Protein AF-A0AAP3BFM1-F1 (afdb_monomer_lite)

Secondary structure (DSSP, 8-state):
------------HHHHHHHHHHHS-HHHHHHHHHHHHHHHHHHHHHHHHHHHHHHHHHHHHHHHHHHHHT--PPPGGGTT-

Radius of gyration: 27.96 Å; chains: 1; bounding box: 80×17×62 Å

Structure (mmCIF, N/CA/C/O backbone):
data_AF-A0AAP3BFM1-F1
#
_entry.id   AF-A0AAP3BFM1-F1
#
loop_
_atom_site.group_PDB
_atom_site.id
_atom_site.type_symbol
_atom_site.label_atom_id
_atom_site.label_alt_id
_atom_site.label_comp_id
_atom_site.label_asym_id
_atom_site.label_entity_id
_atom_site.label_seq_id
_atom_site.pdbx_PDB_ins_code
_atom_site.Cartn_x
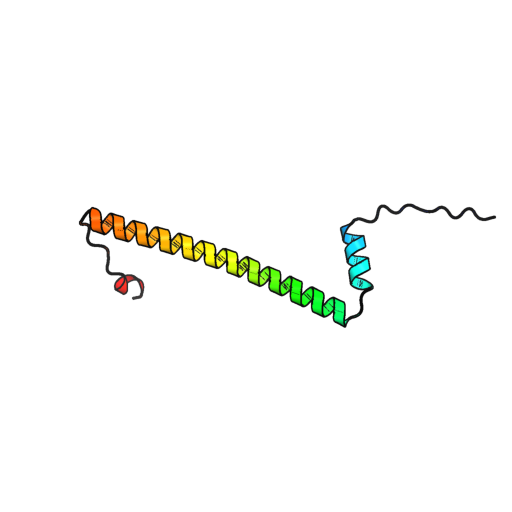_atom_site.Cartn_y
_atom_site.Cartn_z
_atom_site.occupancy
_atom_site.B_iso_or_equiv
_atom_site.auth_seq_id
_atom_site.auth_comp_id
_atom_site.auth_asym_id
_atom_site.auth_atom_id
_atom_site.pdbx_PDB_model_num
ATOM 1 N N . MET A 1 1 ? 46.450 12.067 -26.547 1.00 37.12 1 MET A N 1
ATOM 2 C CA . MET A 1 1 ? 45.794 11.286 -25.479 1.00 37.12 1 MET A CA 1
ATOM 3 C C . MET A 1 1 ? 44.908 12.241 -24.700 1.00 37.12 1 MET A C 1
ATOM 5 O O . MET A 1 1 ? 45.422 13.038 -23.928 1.00 37.12 1 MET A O 1
ATOM 9 N N . SER A 1 2 ? 43.612 12.268 -24.998 1.00 40.69 2 SER A N 1
ATOM 10 C CA . SER A 1 2 ? 42.659 13.162 -24.334 1.00 40.69 2 SER A CA 1
ATOM 11 C C . SER A 1 2 ? 42.264 12.529 -23.004 1.00 40.69 2 SER A C 1
ATOM 13 O O . SER A 1 2 ? 41.626 11.478 -22.997 1.00 40.69 2 SER A O 1
ATOM 15 N N . ASN A 1 3 ? 42.668 13.131 -21.886 1.00 49.56 3 ASN A N 1
ATOM 16 C CA . ASN A 1 3 ? 42.244 12.686 -20.563 1.00 49.56 3 ASN A CA 1
ATOM 17 C C . ASN A 1 3 ? 40.734 12.917 -20.433 1.00 49.56 3 ASN A C 1
ATOM 19 O O . ASN A 1 3 ? 40.275 14.057 -20.387 1.00 49.56 3 ASN A O 1
ATOM 23 N N . VAL A 1 4 ? 39.960 11.831 -20.408 1.00 52.88 4 VAL A N 1
ATOM 24 C CA . VAL A 1 4 ? 38.528 11.877 -20.111 1.00 52.88 4 VAL A CA 1
ATOM 25 C C . VAL A 1 4 ? 38.392 12.240 -18.636 1.00 52.88 4 VAL A C 1
ATOM 27 O O . VAL A 1 4 ? 38.652 11.421 -17.757 1.00 52.88 4 VAL A O 1
ATOM 30 N N . ALA A 1 5 ? 38.024 13.490 -18.364 1.00 48.66 5 ALA A N 1
ATOM 31 C CA . ALA A 1 5 ? 37.602 13.914 -17.041 1.00 48.66 5 ALA A CA 1
ATOM 32 C C . ALA A 1 5 ? 36.315 13.156 -16.691 1.00 48.66 5 ALA A C 1
ATOM 34 O O . ALA A 1 5 ? 35.242 13.448 -17.222 1.00 48.66 5 ALA A O 1
ATOM 35 N N . ILE A 1 6 ? 36.426 12.143 -15.829 1.00 51.78 6 ILE A N 1
ATOM 36 C CA . ILE A 1 6 ? 35.266 11.477 -15.241 1.00 51.78 6 ILE A CA 1
ATOM 37 C C . ILE A 1 6 ? 34.689 12.459 -14.223 1.00 51.78 6 ILE A C 1
ATOM 39 O O . ILE A 1 6 ? 35.084 12.493 -13.060 1.00 51.78 6 ILE A O 1
ATOM 43 N N . ASN A 1 7 ? 33.787 13.314 -14.697 1.00 54.41 7 ASN A N 1
ATOM 44 C CA . ASN A 1 7 ? 32.982 14.167 -13.841 1.00 54.41 7 ASN A CA 1
ATOM 45 C C . ASN A 1 7 ? 32.103 13.252 -12.989 1.00 54.41 7 ASN A C 1
ATOM 47 O O . ASN A 1 7 ? 31.154 12.646 -13.487 1.00 54.41 7 ASN A O 1
ATOM 51 N N . ASN A 1 8 ? 32.452 13.119 -11.713 1.00 57.06 8 ASN A N 1
ATOM 52 C CA . ASN A 1 8 ? 31.685 12.348 -10.749 1.00 57.06 8 ASN A CA 1
ATOM 53 C C . ASN A 1 8 ? 30.448 13.176 -10.370 1.00 57.06 8 ASN A C 1
ATOM 55 O O . ASN A 1 8 ? 30.442 13.908 -9.383 1.00 57.06 8 ASN A O 1
ATOM 59 N N . ILE A 1 9 ? 29.440 13.162 -11.245 1.00 63.81 9 ILE A N 1
ATOM 60 C CA . ILE A 1 9 ? 28.174 13.861 -11.033 1.00 63.81 9 ILE A CA 1
ATOM 61 C C . ILE A 1 9 ? 27.543 13.229 -9.791 1.00 63.81 9 ILE A C 1
ATOM 63 O O . ILE A 1 9 ? 27.188 12.052 -9.808 1.00 63.81 9 ILE A O 1
ATOM 67 N N . SER A 1 10 ? 27.414 13.996 -8.707 1.00 63.53 10 SER A N 1
ATOM 68 C CA . SER A 1 10 ? 26.679 13.587 -7.510 1.00 63.53 10 SER A CA 1
ATOM 69 C C . SER A 1 10 ? 25.185 13.549 -7.836 1.00 63.53 10 SER A C 1
ATOM 71 O O . SER A 1 10 ? 24.436 14.477 -7.528 1.00 63.53 10 SER A O 1
ATOM 73 N N . VAL A 1 11 ? 24.754 12.513 -8.554 1.00 68.19 11 VAL A N 1
ATOM 74 C CA . VAL A 1 11 ? 23.346 12.306 -8.885 1.00 68.19 11 VAL A CA 1
ATOM 75 C C . VAL A 1 11 ? 22.612 11.986 -7.588 1.00 68.19 11 VAL A C 1
ATOM 77 O O . VAL A 1 11 ? 22.987 11.069 -6.858 1.00 68.19 11 VAL A O 1
ATOM 80 N N . SER A 1 12 ? 21.562 12.754 -7.293 1.00 86.19 12 SER A N 1
ATOM 81 C CA . SER A 1 12 ? 20.682 12.479 -6.158 1.00 86.19 12 SER A CA 1
ATOM 82 C C . SER A 1 12 ? 20.155 11.036 -6.240 1.00 86.19 12 SER A C 1
ATOM 84 O O . SER A 1 12 ? 19.815 10.576 -7.338 1.00 86.19 12 SER A O 1
ATOM 86 N N . PRO A 1 13 ? 20.040 10.308 -5.113 1.00 88.69 13 PRO A N 1
ATOM 87 C CA . PRO A 1 13 ? 19.447 8.973 -5.101 1.00 88.69 13 PRO A CA 1
ATOM 88 C C . PRO A 1 13 ? 18.068 8.932 -5.771 1.00 88.69 13 PRO A C 1
ATOM 90 O O . PRO A 1 13 ? 17.766 7.988 -6.499 1.00 88.69 13 PRO A O 1
ATOM 93 N N . LEU A 1 14 ? 17.267 9.992 -5.607 1.00 86.81 14 LEU A N 1
ATOM 94 C CA . LEU A 1 14 ? 15.958 10.115 -6.248 1.00 86.81 14 LEU A CA 1
ATOM 95 C C . LEU A 1 14 ? 16.068 10.148 -7.777 1.00 86.81 14 LEU A C 1
ATOM 97 O O . LEU A 1 14 ? 15.369 9.408 -8.463 1.00 86.81 14 LEU A O 1
ATOM 101 N N . GLU A 1 15 ? 16.982 10.956 -8.310 1.00 88.81 15 GLU A N 1
ATOM 102 C CA . GLU A 1 15 ? 17.212 11.063 -9.756 1.00 88.81 15 GLU A CA 1
ATOM 103 C C . GLU A 1 15 ? 17.761 9.760 -10.343 1.00 88.81 15 GLU A C 1
ATOM 105 O O . GLU A 1 15 ? 17.403 9.366 -11.454 1.00 88.81 15 GLU A O 1
ATOM 110 N N . SER A 1 16 ? 18.572 9.041 -9.566 1.00 91.25 16 SER A N 1
ATOM 111 C CA . SER A 1 16 ? 19.101 7.729 -9.949 1.00 91.25 16 SER A CA 1
ATOM 112 C C . SER A 1 16 ? 17.983 6.688 -10.042 1.00 91.25 16 SER A C 1
ATOM 114 O O . SER A 1 16 ? 17.871 5.977 -11.042 1.00 91.25 16 SER A O 1
ATOM 116 N N . LEU A 1 17 ? 17.105 6.635 -9.037 1.00 90.38 17 LEU A N 1
ATOM 117 C CA . LEU A 1 17 ? 15.933 5.757 -9.035 1.00 90.38 17 LEU A CA 1
ATOM 118 C C . LEU A 1 17 ? 14.944 6.128 -10.146 1.00 90.38 17 LEU A C 1
ATOM 120 O O . LEU A 1 17 ? 14.399 5.244 -10.806 1.00 90.38 17 LEU A O 1
ATOM 124 N N . TRP A 1 18 ? 14.757 7.419 -10.417 1.00 90.88 18 TRP A N 1
ATOM 125 C CA . TRP A 1 18 ? 13.912 7.884 -11.512 1.00 90.88 18 TRP A CA 1
ATOM 126 C C . TRP A 1 18 ? 14.473 7.504 -12.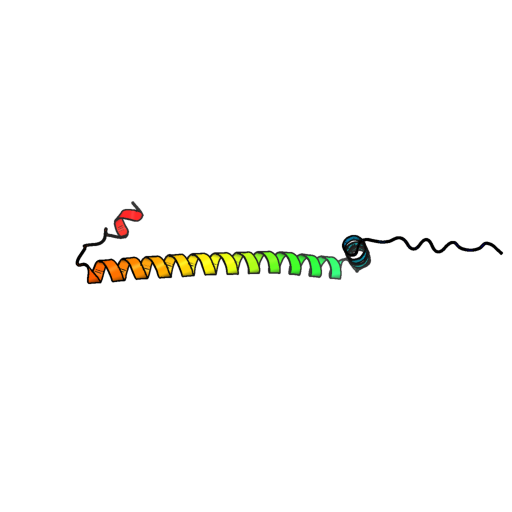885 1.00 90.88 18 TRP A C 1
ATOM 128 O O . TRP A 1 18 ? 13.732 7.055 -13.764 1.00 90.88 18 TRP A O 1
ATOM 138 N N . ALA A 1 19 ? 15.786 7.628 -13.081 1.00 92.69 19 ALA A N 1
ATOM 139 C CA . ALA A 1 19 ? 16.452 7.177 -14.297 1.00 92.69 19 ALA A CA 1
ATOM 140 C C . ALA A 1 19 ? 16.303 5.659 -14.494 1.00 92.69 19 ALA A C 1
ATOM 142 O O . ALA A 1 19 ? 15.942 5.223 -15.591 1.00 92.69 19 ALA A O 1
ATOM 143 N N . LEU A 1 20 ? 16.495 4.872 -13.428 1.00 92.31 20 LEU A N 1
ATOM 144 C CA . LEU A 1 20 ? 16.281 3.422 -13.435 1.00 92.31 20 LEU A CA 1
ATOM 145 C C . LEU A 1 20 ? 14.830 3.054 -13.742 1.00 92.31 20 LEU A C 1
ATOM 147 O O . LEU A 1 20 ? 14.587 2.127 -14.508 1.00 92.31 20 LEU A O 1
ATOM 151 N N . PHE A 1 21 ? 13.864 3.785 -13.190 1.00 93.12 21 PHE A N 1
ATOM 152 C CA . PHE A 1 21 ? 12.452 3.584 -13.492 1.00 93.12 21 PHE A CA 1
ATOM 153 C C . PHE A 1 21 ? 12.157 3.865 -14.969 1.00 93.12 21 PHE A C 1
ATOM 155 O O . PHE A 1 21 ? 11.523 3.046 -15.636 1.00 93.12 21 PHE A O 1
ATOM 162 N N . LYS A 1 22 ? 12.645 4.990 -15.512 1.00 92.69 22 LYS A N 1
ATOM 163 C CA . LYS A 1 22 ? 12.441 5.372 -16.921 1.00 92.69 22 LYS A CA 1
ATOM 164 C C . LYS A 1 22 ? 13.064 4.387 -17.907 1.00 92.69 22 LYS A C 1
ATOM 166 O O . LYS A 1 22 ? 12.508 4.223 -18.992 1.00 92.69 22 LYS A O 1
ATOM 171 N N . SER A 1 23 ? 14.178 3.749 -17.546 1.00 94.00 23 SER A N 1
ATOM 172 C CA . SER A 1 23 ? 14.843 2.760 -18.398 1.00 94.00 23 SER A CA 1
ATOM 173 C C . SER A 1 23 ? 14.104 1.417 -18.463 1.00 94.00 23 SER A C 1
ATOM 175 O O . SER A 1 23 ? 14.385 0.617 -19.354 1.00 94.00 23 SER A O 1
ATOM 177 N N . GLN A 1 24 ? 13.125 1.169 -17.582 1.00 94.75 24 GLN A N 1
ATOM 178 C CA . GLN A 1 24 ? 12.344 -0.067 -17.604 1.00 94.75 24 GLN A CA 1
ATOM 179 C C . GLN A 1 24 ? 11.323 -0.122 -18.759 1.00 94.75 24 GLN A C 1
ATOM 181 O O . GLN A 1 24 ? 10.750 0.903 -19.164 1.00 94.75 24 GLN A O 1
ATOM 186 N N . PRO A 1 25 ? 10.977 -1.336 -19.234 1.00 96.56 25 PRO A N 1
ATOM 187 C CA . PRO A 1 25 ? 9.899 -1.541 -20.195 1.00 96.56 25 PRO A CA 1
ATOM 188 C C . PRO A 1 25 ? 8.563 -0.952 -19.727 1.00 96.56 25 PRO A C 1
ATOM 190 O O . PRO A 1 25 ? 8.243 -0.914 -18.537 1.00 96.56 25 PRO A O 1
ATOM 193 N N . LYS A 1 26 ? 7.721 -0.537 -20.682 1.00 94.12 26 LYS A N 1
ATOM 194 C CA . LYS A 1 26 ? 6.406 0.074 -20.401 1.00 94.12 26 LYS A CA 1
ATOM 195 C C . LYS A 1 26 ? 5.509 -0.809 -19.521 1.00 94.12 26 LYS A C 1
ATOM 197 O O . LYS A 1 26 ? 4.759 -0.278 -18.708 1.00 94.12 26 LYS A O 1
ATOM 202 N N . SER A 1 27 ? 5.581 -2.132 -19.674 1.00 95.12 27 SER A N 1
ATOM 203 C CA . SER A 1 27 ? 4.843 -3.097 -18.847 1.00 95.12 27 SER A CA 1
ATOM 204 C C . SER A 1 27 ? 5.269 -3.043 -17.379 1.00 95.12 27 SER A C 1
ATOM 206 O O . SER A 1 27 ? 4.414 -2.955 -16.501 1.00 95.12 27 SER A O 1
ATOM 208 N N . VAL A 1 28 ? 6.577 -3.019 -17.123 1.00 94.31 28 VAL A N 1
ATOM 209 C CA . VAL A 1 28 ? 7.158 -2.956 -15.775 1.00 94.31 28 VAL A CA 1
ATOM 210 C C . VAL A 1 28 ? 6.809 -1.632 -15.108 1.00 94.31 28 VAL A C 1
ATOM 212 O O . VAL A 1 28 ? 6.314 -1.635 -13.985 1.00 94.31 28 VAL A O 1
ATOM 215 N N . ARG A 1 29 ? 6.954 -0.506 -15.821 1.00 95.31 29 ARG A N 1
ATOM 216 C CA . ARG A 1 29 ? 6.557 0.811 -15.295 1.00 95.31 29 ARG A CA 1
ATOM 217 C C . ARG A 1 29 ? 5.084 0.856 -14.896 1.00 95.31 29 ARG A C 1
ATOM 219 O O . ARG A 1 29 ? 4.764 1.310 -13.806 1.00 95.31 29 ARG A O 1
ATOM 226 N N . LYS A 1 30 ? 4.189 0.332 -15.742 1.00 94.06 30 LYS A N 1
ATOM 227 C CA . LYS A 1 30 ? 2.750 0.259 -15.438 1.00 94.06 30 LYS A CA 1
ATOM 228 C C . LYS A 1 30 ? 2.450 -0.613 -14.219 1.00 94.06 30 LYS A C 1
ATOM 230 O O . LYS A 1 30 ? 1.642 -0.219 -13.385 1.00 94.06 30 LYS A O 1
ATOM 235 N N . ALA A 1 31 ? 3.074 -1.786 -14.123 1.00 94.75 31 ALA A N 1
ATOM 236 C CA . ALA A 1 31 ? 2.886 -2.682 -12.985 1.00 94.75 31 ALA A CA 1
ATOM 237 C C . ALA A 1 31 ? 3.393 -2.049 -11.681 1.00 94.75 31 ALA A C 1
ATOM 239 O O . ALA A 1 31 ? 2.721 -2.142 -10.658 1.00 94.75 31 ALA A O 1
ATOM 240 N N . PHE A 1 32 ? 4.535 -1.362 -11.740 1.00 93.44 32 PHE A N 1
ATOM 241 C CA . PHE A 1 32 ? 5.100 -0.630 -10.613 1.00 93.44 32 PHE A CA 1
ATOM 242 C C . PHE A 1 32 ? 4.172 0.498 -10.147 1.00 93.44 32 PHE A C 1
ATOM 244 O O . PHE A 1 32 ? 3.801 0.526 -8.981 1.00 93.44 32 PHE A O 1
ATOM 251 N N . THR A 1 33 ? 3.708 1.365 -11.055 1.00 93.06 33 THR A N 1
ATOM 252 C CA . THR A 1 33 ? 2.751 2.429 -10.705 1.00 93.06 33 THR A CA 1
ATOM 253 C C . THR A 1 33 ? 1.459 1.859 -10.125 1.00 93.06 33 THR A C 1
ATOM 255 O O . THR A 1 33 ? 0.947 2.393 -9.151 1.00 93.06 33 THR A O 1
ATOM 258 N N . LYS A 1 34 ? 0.944 0.749 -10.672 1.00 93.88 34 LYS A N 1
ATOM 259 C CA . LYS A 1 34 ? -0.254 0.096 -10.126 1.00 93.88 34 LYS A CA 1
ATOM 260 C C . LYS A 1 34 ? -0.044 -0.379 -8.685 1.00 93.88 34 LYS A C 1
ATOM 262 O O . LYS A 1 34 ? -0.943 -0.210 -7.872 1.00 93.88 34 LYS A O 1
ATOM 267 N N . LYS A 1 35 ? 1.114 -0.972 -8.375 1.00 92.44 35 LYS A N 1
ATOM 268 C CA . LYS A 1 35 ? 1.443 -1.390 -7.005 1.00 92.44 35 LYS A CA 1
ATOM 269 C C . LYS A 1 35 ? 1.561 -0.200 -6.059 1.00 92.44 35 LYS A C 1
ATOM 271 O O . LYS A 1 35 ? 0.999 -0.266 -4.979 1.00 92.44 35 LYS A O 1
ATOM 276 N N . LEU A 1 36 ? 2.210 0.880 -6.495 1.00 92.06 36 LEU A N 1
ATOM 277 C CA . LEU A 1 36 ? 2.359 2.091 -5.686 1.00 92.06 36 LEU A CA 1
ATOM 278 C C . LEU A 1 36 ? 0.996 2.673 -5.282 1.00 92.06 36 LEU A C 1
ATOM 280 O O . LEU A 1 36 ? 0.753 2.923 -4.111 1.00 92.06 36 LEU A O 1
ATOM 284 N N . MET A 1 37 ? 0.076 2.798 -6.243 1.00 91.69 37 MET A N 1
ATOM 285 C CA . MET A 1 37 ? -1.285 3.286 -5.979 1.00 91.69 37 MET A CA 1
ATOM 286 C C . MET A 1 37 ? -2.066 2.343 -5.051 1.00 91.69 37 MET A C 1
ATOM 288 O O . MET A 1 37 ? -2.869 2.792 -4.244 1.00 91.69 37 MET A O 1
ATOM 292 N N . GLN A 1 38 ? -1.844 1.028 -5.164 1.00 90.19 38 GLN A N 1
ATOM 293 C CA . GLN A 1 38 ? -2.483 0.056 -4.277 1.00 90.19 38 GLN A CA 1
ATOM 294 C C . GLN A 1 38 ? -1.967 0.178 -2.840 1.00 90.19 38 GLN A C 1
ATOM 296 O O . GLN A 1 38 ? -2.769 0.150 -1.917 1.00 90.19 38 GLN A O 1
ATOM 301 N N . GLU A 1 39 ? -0.658 0.351 -2.646 1.00 89.94 39 GLU A N 1
ATOM 302 C CA . GLU A 1 39 ? -0.076 0.550 -1.313 1.00 89.94 39 GLU A CA 1
ATOM 303 C C . GLU A 1 39 ? -0.603 1.825 -0.641 1.00 89.94 39 GLU A C 1
ATOM 305 O O . GLU A 1 39 ? -0.870 1.810 0.559 1.00 89.94 39 GLU A O 1
ATOM 310 N N . GLU A 1 40 ? -0.818 2.904 -1.400 1.00 88.06 40 GLU A N 1
ATOM 311 C CA . GLU A 1 40 ? -1.438 4.133 -0.883 1.00 88.06 40 GLU A CA 1
ATOM 312 C C . GLU A 1 40 ? -2.881 3.890 -0.409 1.00 88.06 40 GLU A C 1
ATOM 314 O O . GLU A 1 40 ? -3.238 4.272 0.707 1.00 88.06 40 GLU A O 1
ATOM 319 N N . VAL A 1 41 ? -3.690 3.190 -1.213 1.00 86.69 41 VAL A N 1
ATOM 320 C CA . VAL A 1 41 ? -5.072 2.820 -0.851 1.00 86.69 41 VAL A CA 1
ATOM 321 C C . VAL A 1 41 ? -5.106 1.893 0.364 1.00 86.69 41 VAL A C 1
ATOM 323 O O . VAL A 1 41 ? -5.956 2.048 1.245 1.00 86.69 41 VAL A O 1
ATOM 326 N N . ASP A 1 42 ? -4.189 0.932 0.440 1.00 85.94 42 ASP A N 1
ATOM 327 C CA . ASP A 1 42 ? -4.108 -0.002 1.559 1.00 85.94 42 ASP A CA 1
ATOM 328 C C . ASP A 1 42 ? -3.709 0.734 2.849 1.00 85.94 42 ASP A C 1
ATOM 330 O O . ASP A 1 42 ? -4.307 0.498 3.902 1.00 85.94 42 ASP A O 1
ATOM 334 N N . ALA A 1 43 ? -2.766 1.678 2.774 1.00 85.56 43 ALA A N 1
ATOM 335 C CA . ALA A 1 43 ? -2.364 2.510 3.906 1.00 85.56 43 ALA A CA 1
ATOM 336 C C . ALA A 1 43 ? -3.511 3.406 4.405 1.00 85.56 43 ALA A C 1
ATOM 338 O O . ALA A 1 43 ? -3.758 3.483 5.612 1.00 85.56 43 ALA A O 1
ATOM 339 N N . GLU A 1 44 ? -4.254 4.034 3.491 1.00 84.00 44 GLU A N 1
ATOM 340 C CA . GLU A 1 44 ? -5.440 4.826 3.831 1.00 84.00 44 GLU A CA 1
ATOM 341 C C . GLU A 1 44 ? -6.534 3.949 4.459 1.00 84.00 44 GLU A C 1
ATOM 343 O O . GLU A 1 44 ? -7.139 4.309 5.472 1.00 84.00 44 GLU A O 1
ATOM 348 N N . THR A 1 45 ? -6.740 2.746 3.924 1.00 82.50 45 THR A N 1
ATOM 349 C CA . THR A 1 45 ? -7.698 1.778 4.467 1.00 82.50 45 THR A CA 1
ATOM 350 C C . THR A 1 45 ? -7.315 1.351 5.882 1.00 82.50 45 THR A C 1
ATOM 352 O O . THR A 1 45 ? -8.173 1.326 6.766 1.00 82.50 45 THR A O 1
ATOM 355 N N . MET A 1 46 ? -6.035 1.064 6.138 1.00 83.69 46 MET A N 1
ATOM 356 C CA . MET A 1 46 ? -5.540 0.744 7.481 1.00 83.69 46 MET A CA 1
ATOM 357 C C . MET A 1 46 ? -5.738 1.910 8.454 1.00 83.69 46 MET A C 1
ATOM 359 O O . MET A 1 46 ? -6.154 1.697 9.596 1.00 83.69 46 MET A O 1
ATOM 363 N N . HIS A 1 47 ? -5.485 3.142 8.008 1.00 82.94 47 HIS A N 1
ATOM 364 C CA . HIS A 1 47 ? -5.718 4.334 8.816 1.00 82.94 47 HIS A CA 1
ATOM 365 C C . HIS A 1 47 ? -7.202 4.484 9.182 1.00 82.94 47 HIS A C 1
ATOM 367 O O . HIS A 1 47 ? -7.546 4.619 10.358 1.00 82.94 47 HIS A O 1
ATOM 373 N N . ASN A 1 48 ? -8.093 4.350 8.200 1.00 79.88 48 ASN A N 1
ATOM 374 C CA . ASN A 1 48 ? -9.537 4.432 8.409 1.00 79.88 48 ASN A CA 1
ATOM 375 C C . ASN A 1 48 ? -10.048 3.324 9.341 1.00 79.88 48 ASN A C 1
ATOM 377 O O . ASN A 1 48 ? -10.844 3.590 10.241 1.00 79.88 48 ASN A O 1
ATOM 381 N N . GLN A 1 49 ? -9.553 2.093 9.196 1.00 81.50 49 GLN A N 1
ATOM 382 C CA . GLN A 1 49 ? -9.882 0.991 10.106 1.00 81.50 49 GLN A CA 1
ATOM 383 C C . GLN A 1 49 ? -9.451 1.284 11.547 1.00 81.50 49 GLN A C 1
ATOM 385 O O . GLN A 1 49 ? -10.188 0.974 12.486 1.00 81.50 49 GLN A O 1
ATOM 390 N N . MET A 1 50 ? -8.281 1.901 11.738 1.00 85.06 50 MET A N 1
ATOM 391 C CA . MET A 1 50 ? -7.809 2.302 13.061 1.00 85.06 50 MET A CA 1
ATOM 392 C C . MET A 1 50 ? -8.727 3.356 13.689 1.00 85.06 50 MET A C 1
ATOM 394 O O . MET A 1 50 ? -9.121 3.194 14.845 1.00 85.06 50 MET A O 1
ATOM 398 N N . LEU A 1 51 ? -9.113 4.384 12.928 1.00 84.12 51 LEU A N 1
ATOM 399 C CA . LEU A 1 51 ? -10.034 5.424 13.395 1.00 84.12 51 LEU A CA 1
ATOM 400 C C . LEU A 1 51 ? -11.403 4.845 13.768 1.00 84.12 51 LEU A C 1
ATOM 402 O O . LEU A 1 51 ? -11.917 5.120 14.853 1.00 84.12 51 LEU A O 1
ATOM 406 N N . VAL A 1 52 ? -11.966 3.977 12.921 1.00 86.00 52 VAL A N 1
ATOM 407 C CA . VAL A 1 52 ? -13.238 3.296 13.209 1.00 86.00 52 VAL A CA 1
ATOM 408 C C . VAL A 1 52 ? -13.117 2.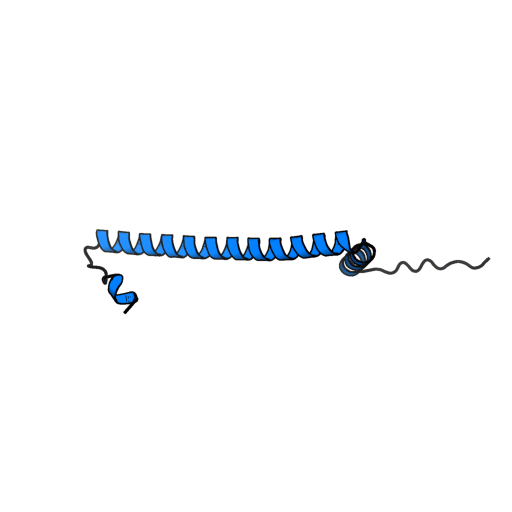465 14.483 1.00 86.00 52 VAL A C 1
ATOM 410 O O . VAL A 1 52 ? -13.954 2.594 15.375 1.00 86.00 52 VAL A O 1
ATOM 413 N N . LYS A 1 53 ? -12.047 1.677 14.636 1.00 86.88 53 LYS A N 1
ATOM 414 C CA . LYS A 1 53 ? -11.818 0.880 15.847 1.00 86.88 53 LYS A CA 1
ATOM 415 C C . LYS A 1 53 ? -11.749 1.754 17.101 1.00 86.88 53 LYS A C 1
ATOM 417 O O . LYS A 1 53 ? -12.352 1.400 18.114 1.00 86.88 53 LYS A O 1
ATOM 422 N N . GLN A 1 54 ? -11.034 2.877 17.046 1.00 86.38 54 GLN A N 1
ATOM 423 C CA . GLN A 1 54 ? -10.940 3.818 18.165 1.00 86.38 54 GLN A CA 1
ATOM 424 C C . GLN A 1 54 ? -12.305 4.422 18.504 1.00 86.38 54 GLN A C 1
ATOM 426 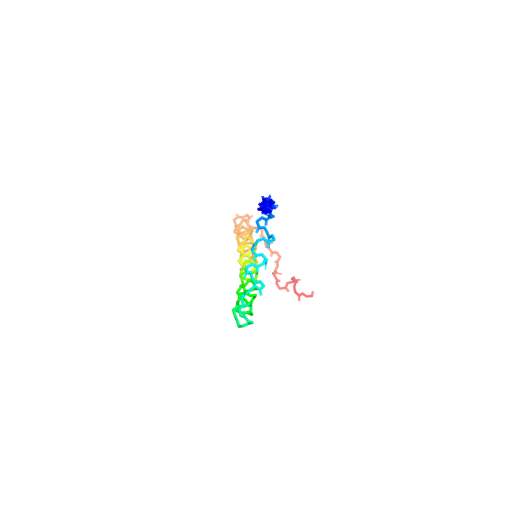O O . GLN A 1 54 ? -12.695 4.401 19.669 1.00 86.38 54 GLN A O 1
ATOM 431 N N . SER A 1 55 ? -13.057 4.873 17.497 1.00 85.38 55 SER A N 1
ATOM 432 C CA . SER A 1 55 ? -14.395 5.443 17.694 1.00 85.38 55 SER A CA 1
ATOM 433 C C . SER A 1 55 ? -15.373 4.442 18.315 1.00 85.38 55 SER A C 1
ATOM 435 O O . SER A 1 55 ? -16.069 4.777 19.267 1.00 85.38 55 SER A O 1
ATOM 437 N N . LEU A 1 56 ? -15.367 3.186 17.852 1.00 87.06 56 LEU A N 1
ATOM 438 C CA . LEU A 1 56 ? -16.209 2.125 18.403 1.00 87.06 56 LEU A CA 1
ATOM 439 C C . LEU A 1 56 ? -15.803 1.776 19.832 1.00 87.06 56 LEU A C 1
ATOM 441 O O . LEU A 1 56 ? -16.663 1.599 20.685 1.00 87.06 56 LEU A O 1
ATOM 445 N N . THR A 1 57 ? -14.500 1.705 20.108 1.00 88.88 57 THR A N 1
ATOM 446 C CA . THR A 1 57 ? -13.997 1.440 21.463 1.00 88.88 57 THR A CA 1
ATOM 447 C C . THR A 1 57 ? -14.441 2.537 22.429 1.00 88.88 57 THR A C 1
ATOM 449 O O . THR A 1 57 ? -14.888 2.236 23.533 1.00 88.88 57 THR A O 1
ATOM 452 N N . GLN A 1 58 ? -14.359 3.797 22.002 1.00 86.12 58 GLN A N 1
ATOM 453 C CA . GLN A 1 58 ? -14.815 4.939 22.784 1.00 86.12 58 GLN A CA 1
ATOM 454 C C . GLN A 1 58 ? -16.334 4.904 22.999 1.00 86.12 58 GLN A C 1
ATOM 456 O O . GLN A 1 58 ? -16.780 5.022 24.136 1.00 86.12 58 GLN A O 1
ATOM 461 N N . ALA A 1 59 ? -17.118 4.644 21.950 1.00 84.56 59 ALA A N 1
ATOM 462 C CA . ALA A 1 59 ? -18.568 4.513 22.058 1.00 84.56 59 ALA A CA 1
ATOM 463 C C . ALA A 1 59 ? -18.972 3.377 23.014 1.00 84.56 59 ALA A C 1
ATOM 465 O O . ALA A 1 59 ? -19.828 3.572 23.868 1.00 84.56 59 ALA A O 1
ATOM 466 N N . PHE A 1 60 ? -18.326 2.207 22.939 1.00 85.44 60 PHE A N 1
ATOM 467 C CA . PHE A 1 60 ? -18.591 1.108 23.876 1.00 85.44 60 PHE A CA 1
ATOM 468 C C . PHE A 1 60 ? -18.229 1.457 25.317 1.00 85.44 60 PHE A C 1
ATOM 470 O O . PHE A 1 60 ? -18.931 1.037 26.234 1.00 85.44 60 PHE A O 1
ATOM 477 N N . LYS A 1 61 ? -17.162 2.233 25.525 1.00 86.19 61 LYS A N 1
ATOM 478 C CA . LYS A 1 61 ? -16.797 2.719 26.854 1.00 86.19 61 LYS A CA 1
ATOM 479 C C . LYS A 1 61 ? -17.859 3.671 27.409 1.00 86.19 61 LYS A C 1
ATOM 481 O O . LYS A 1 61 ? -18.301 3.479 28.532 1.00 86.19 61 LYS A O 1
ATOM 486 N N . GLU A 1 62 ? -18.318 4.630 26.610 1.00 82.06 62 GLU A N 1
ATOM 487 C CA . GLU A 1 62 ? -19.386 5.563 26.999 1.00 82.06 62 GLU A CA 1
ATOM 488 C C . GLU A 1 62 ? -20.707 4.841 27.302 1.00 82.06 62 GLU A C 1
ATOM 490 O O . GLU A 1 62 ? -21.390 5.189 28.264 1.00 82.06 62 GLU A O 1
ATOM 495 N N . LEU A 1 63 ? -21.041 3.796 26.532 1.00 80.88 63 LEU A N 1
ATOM 496 C CA . LEU A 1 63 ? -22.188 2.928 26.814 1.00 80.88 63 LEU A CA 1
ATOM 497 C C . LEU A 1 63 ? -22.051 2.219 28.170 1.00 80.88 63 LEU A C 1
ATOM 499 O O . LEU A 1 63 ? -22.988 2.243 28.966 1.00 80.88 63 LEU A O 1
ATOM 503 N N . ALA A 1 64 ? -20.890 1.616 28.440 1.00 80.81 64 ALA A N 1
ATOM 504 C CA . ALA A 1 64 ? -20.633 0.904 29.691 1.00 80.81 64 ALA A CA 1
ATOM 505 C C . ALA A 1 64 ? -20.631 1.845 30.911 1.00 80.81 64 ALA A C 1
ATOM 507 O O . ALA A 1 64 ? -21.194 1.509 31.954 1.00 80.81 64 ALA A O 1
ATOM 508 N N . ASP A 1 65 ? -20.044 3.036 30.773 1.00 81.00 65 ASP A N 1
A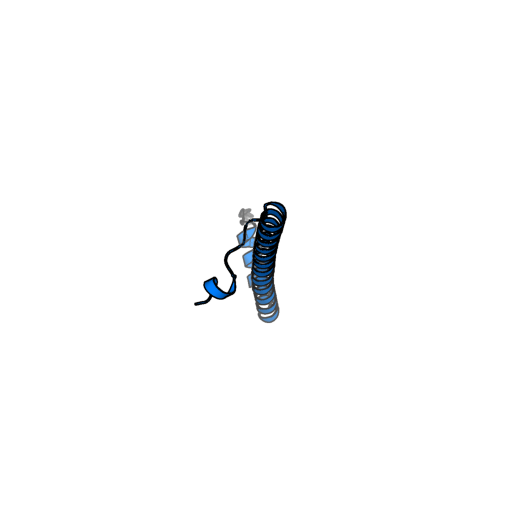TOM 509 C CA . ASP A 1 65 ? -20.009 4.055 31.826 1.00 81.00 65 ASP A CA 1
ATOM 510 C C . ASP A 1 65 ? -21.428 4.570 32.146 1.00 81.00 65 ASP A C 1
ATOM 512 O O . ASP A 1 65 ? -21.774 4.791 33.311 1.00 81.00 65 ASP A O 1
ATOM 516 N N . ALA A 1 66 ? -22.291 4.721 31.137 1.00 74.69 66 ALA A N 1
ATOM 517 C CA . ALA A 1 66 ? -23.683 5.122 31.332 1.00 74.69 66 ALA A CA 1
ATOM 518 C C . ALA A 1 66 ? -24.545 4.026 31.982 1.00 74.69 66 ALA A C 1
ATOM 520 O O . ALA A 1 66 ? -25.359 4.318 32.859 1.00 74.69 66 ALA A O 1
ATOM 521 N N . GLU A 1 67 ? -24.323 2.761 31.611 1.00 69.94 67 GLU A N 1
ATOM 522 C CA . GLU A 1 67 ? -24.982 1.607 32.232 1.00 69.94 67 GLU A CA 1
ATOM 523 C C . GLU A 1 67 ? -24.615 1.488 33.721 1.00 69.94 67 GLU A C 1
ATOM 525 O O . GLU A 1 67 ? -25.494 1.301 34.563 1.00 69.94 67 GLU A O 1
ATOM 530 N N . GLN A 1 68 ? -23.337 1.679 34.074 1.00 75.25 68 GLN A N 1
ATOM 531 C CA . GLN A 1 68 ? -22.881 1.650 35.471 1.00 75.25 68 GLN A CA 1
ATOM 532 C C . GLN A 1 68 ? -23.333 2.860 36.296 1.00 75.25 68 GLN A C 1
ATOM 534 O O . GLN A 1 68 ? -23.518 2.738 37.508 1.00 75.25 68 GLN A O 1
ATOM 539 N N . SER A 1 69 ? -23.508 4.025 35.670 1.00 70.75 69 SER A N 1
ATOM 540 C CA . SER A 1 69 ? -23.945 5.251 36.352 1.00 70.75 69 SER A CA 1
ATOM 541 C C . SER A 1 69 ? -25.468 5.397 36.454 1.00 70.75 69 SER A C 1
ATOM 543 O O . SER A 1 69 ? -25.941 6.322 37.115 1.00 70.75 69 SER A O 1
ATOM 545 N N . GLY A 1 70 ? -26.242 4.483 35.854 1.00 65.19 70 GLY A N 1
ATOM 546 C CA . GLY A 1 70 ? -27.709 4.513 35.872 1.00 65.19 70 GLY A CA 1
ATOM 547 C C . GLY A 1 70 ? -28.311 5.684 35.086 1.00 65.19 70 GLY A C 1
ATOM 548 O O . GLY A 1 70 ? -29.462 6.053 35.320 1.00 65.19 70 GLY A O 1
ATOM 549 N N . ILE A 1 71 ? -27.534 6.293 34.185 1.00 65.19 71 ILE A N 1
ATOM 550 C CA . ILE A 1 71 ? -27.946 7.435 33.366 1.00 65.19 71 ILE A CA 1
ATOM 551 C C . ILE A 1 71 ? -28.551 6.892 32.066 1.00 65.19 71 ILE A C 1
ATOM 553 O O . ILE A 1 71 ? -27.871 6.225 31.288 1.00 65.19 71 ILE A O 1
ATOM 557 N N . GLU A 1 72 ? -29.830 7.181 31.807 1.00 62.59 72 GLU A N 1
ATOM 558 C CA . GLU A 1 72 ? -30.466 6.840 30.529 1.00 62.59 72 GLU A CA 1
ATOM 559 C C . GLU A 1 72 ? -29.777 7.579 29.375 1.00 62.59 72 GLU A C 1
ATOM 561 O O . GLU A 1 72 ? -29.811 8.809 29.278 1.00 62.59 72 GLU A O 1
ATOM 566 N N . LEU A 1 73 ? -29.158 6.818 28.473 1.00 65.31 73 LEU A N 1
ATOM 567 C CA . LEU A 1 73 ? -28.558 7.369 27.267 1.00 65.31 73 LEU A CA 1
ATOM 568 C C . LEU A 1 73 ? -29.625 7.799 26.253 1.00 65.31 73 LEU A C 1
ATOM 570 O O . LEU A 1 73 ? -30.639 7.114 26.081 1.00 65.31 73 LEU A O 1
ATOM 574 N N . PRO A 1 74 ? -29.386 8.892 25.506 1.00 66.69 74 PRO A N 1
ATOM 575 C CA . PRO A 1 74 ? -30.273 9.299 24.429 1.00 66.69 74 PRO A CA 1
ATOM 576 C C . PRO A 1 74 ? -30.380 8.189 23.377 1.00 66.69 74 PRO A C 1
ATOM 578 O O . PRO A 1 74 ? -29.384 7.658 22.887 1.00 66.69 74 PRO A O 1
ATOM 581 N N . ASN A 1 75 ? -31.617 7.837 23.014 1.00 69.38 75 ASN A N 1
ATOM 582 C CA . ASN A 1 75 ? -31.890 6.767 22.059 1.00 69.38 75 ASN A CA 1
ATOM 583 C C . ASN A 1 75 ? -31.205 7.060 20.713 1.00 69.38 75 ASN A C 1
ATOM 585 O O . ASN A 1 75 ? -31.534 8.049 20.055 1.00 69.38 75 ASN A O 1
ATOM 589 N N . ALA A 1 76 ? -30.298 6.179 20.281 1.00 69.75 76 ALA A N 1
ATOM 590 C CA . ALA A 1 76 ? -29.506 6.353 19.061 1.00 69.75 76 ALA A CA 1
ATOM 591 C C . ALA A 1 76 ? -30.362 6.555 17.793 1.00 69.75 76 ALA A C 1
ATOM 593 O O . ALA A 1 76 ? -29.912 7.176 16.834 1.00 69.75 76 ALA A O 1
ATOM 594 N N . ARG A 1 77 ? -31.632 6.114 17.791 1.00 67.62 77 ARG A N 1
ATOM 595 C CA . ARG A 1 77 ? -32.586 6.378 16.694 1.00 67.62 77 ARG A CA 1
ATOM 596 C C . ARG A 1 77 ? -32.918 7.864 16.510 1.00 67.62 77 ARG A C 1
ATOM 598 O O . ARG A 1 77 ? -33.451 8.228 15.468 1.00 67.62 77 ARG A O 1
ATOM 605 N N . ASN A 1 78 ? -32.629 8.713 17.494 1.00 70.62 78 ASN A N 1
ATOM 606 C CA . ASN A 1 78 ? -32.820 10.159 17.397 1.00 70.62 78 ASN A CA 1
ATOM 607 C C . ASN A 1 78 ? -31.646 10.881 16.713 1.00 70.62 78 ASN A C 1
ATOM 609 O O . ASN A 1 78 ? -31.809 12.042 16.361 1.00 70.62 78 ASN A O 1
ATOM 613 N N . LEU A 1 79 ? -30.500 10.219 16.496 1.00 64.88 79 LEU A N 1
ATOM 614 C CA . LEU A 1 79 ? -29.330 10.804 15.817 1.00 64.88 79 LEU A CA 1
ATOM 615 C C . LEU A 1 79 ? -29.440 10.792 14.283 1.00 64.88 79 LEU A C 1
ATOM 617 O O . LEU A 1 79 ? -28.656 11.449 13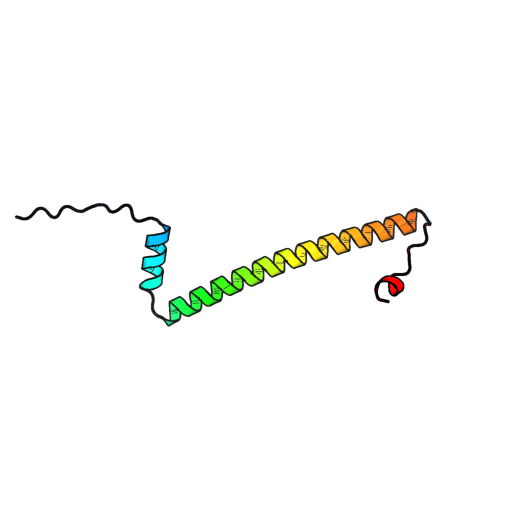.609 1.00 64.88 79 LEU A O 1
ATOM 621 N N . PHE A 1 80 ? -30.399 10.041 13.735 1.00 69.75 80 PHE A N 1
ATOM 622 C CA . PHE A 1 80 ? -30.599 9.854 12.292 1.00 69.75 80 PHE A CA 1
ATOM 623 C C . PHE A 1 80 ? -31.933 10.433 11.791 1.00 69.75 80 PHE A C 1
ATOM 625 O O . PHE A 1 80 ? -32.440 9.989 10.760 1.00 69.75 80 PHE A O 1
ATOM 632 N N . LYS A 1 81 ? -32.539 11.353 12.551 1.00 54.31 81 LYS A N 1
ATOM 633 C CA . LYS A 1 81 ? -33.755 12.072 12.148 1.00 54.31 81 LYS A CA 1
ATOM 634 C C . LYS A 1 81 ? -33.426 13.356 11.405 1.00 54.31 81 LYS A C 1
ATOM 636 O O . LYS A 1 81 ? -32.440 14.012 11.797 1.00 54.31 81 LYS A O 1
#

Sequence (81 aa):
MSNVAINNISVSPLESLWALFKSQPKSVRKAFTKKLMQEEVDAETMHNQMLVKQSLTQAFKELADAEQSGIELPNARNLFK

Organism: NCBI:txid165179

pLDDT: mean 79.64, std 14.3, range [37.12, 96.56]

Foldseek 3Di:
DDPPPPPPPPQDPVNVVVVVLVPDDPVVNVVVVVVVVVVVVVVVVVVVVVVVVVVVVVVVVVVVVCVVVVHDDDDPVVVVD